Protein AF-A0A9D6I9U9-F1 (afdb_monomer)

Secondary structure (DSSP, 8-state):
--HHHHHHHHHHTT--HHHHHHHHHHHHH-SS--HHHHHHHHHHHHHHHHHHHHHHHHHHHHHHHHHHHHHHHHHHHHHHHHHHHHHHHHHHHHHHTT-

Solvent-accessible surface area (backbone atoms only — not comparable to full-atom values): 5579 Å² total; per-residue (Å²): 115,52,75,69,53,50,54,57,51,52,64,72,56,70,57,57,71,70,57,48,50,52,52,51,52,52,60,67,70,43,92,69,79,56,49,69,60,53,49,51,53,49,53,53,51,52,52,51,45,54,52,50,52,52,50,52,52,52,53,52,52,49,52,52,50,52,50,52,52,49,52,51,50,50,53,51,53,51,53,53,51,51,52,49,52,53,51,50,53,53,50,53,51,57,54,57,78,73,107

pLDDT: mean 77.09, std 5.08, range [58.97, 85.94]

Structure (mmCIF, N/CA/C/O backbone):
data_AF-A0A9D6I9U9-F1
#
_entry.id   AF-A0A9D6I9U9-F1
#
loop_
_atom_site.group_PDB
_atom_site.id
_atom_site.type_symbol
_atom_site.label_atom_id
_atom_site.label_alt_id
_atom_site.label_comp_id
_atom_site.label_asym_id
_atom_site.label_entity_id
_atom_site.label_seq_id
_atom_site.pdbx_PDB_ins_code
_atom_site.Cartn_x
_atom_site.Cartn_y
_atom_site.Cartn_z
_atom_site.occupancy
_atom_site.B_iso_or_equiv
_atom_site.auth_seq_id
_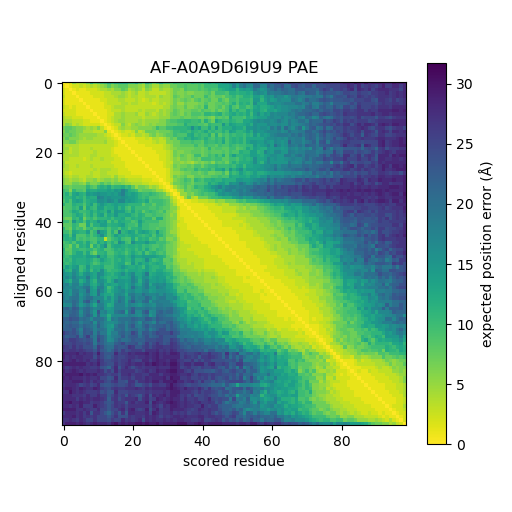atom_site.auth_comp_id
_atom_site.auth_asym_id
_atom_site.auth_atom_id
_atom_site.pdbx_PDB_model_num
ATOM 1 N N . MET A 1 1 ? -13.888 7.777 24.288 1.00 66.75 1 MET A N 1
ATOM 2 C CA . MET A 1 1 ? -14.388 7.194 23.040 1.00 66.75 1 MET A CA 1
ATOM 3 C C . MET A 1 1 ? -15.401 6.093 23.354 1.00 66.75 1 MET A C 1
ATOM 5 O O . MET A 1 1 ? -15.135 5.240 24.187 1.00 66.75 1 MET A O 1
ATOM 9 N N . THR A 1 2 ? -16.596 6.132 22.769 1.00 77.38 2 THR A N 1
ATOM 10 C CA . THR A 1 2 ? -17.621 5.080 22.914 1.00 77.38 2 THR A CA 1
ATOM 11 C C . THR A 1 2 ? -17.415 3.958 21.885 1.00 77.38 2 THR A C 1
ATOM 13 O O . THR A 1 2 ? -16.722 4.165 20.891 1.00 77.38 2 THR A O 1
ATOM 16 N N . LYS A 1 3 ? -18.040 2.781 22.077 1.00 77.12 3 LYS A N 1
ATOM 17 C CA . LYS A 1 3 ? -18.034 1.666 21.097 1.00 77.12 3 LYS A CA 1
ATOM 18 C C . LYS A 1 3 ? -18.279 2.138 19.648 1.00 77.12 3 LYS A C 1
ATOM 20 O O . LYS A 1 3 ? -17.459 1.831 18.787 1.00 77.12 3 LYS A O 1
ATOM 25 N N . PRO A 1 4 ? -19.340 2.925 19.366 1.00 82.06 4 PRO A N 1
ATOM 26 C CA . PRO A 1 4 ? -19.586 3.444 18.020 1.00 82.06 4 PRO A CA 1
ATOM 27 C C . PRO A 1 4 ? -18.489 4.382 17.504 1.00 82.06 4 PRO A C 1
ATOM 29 O O . PRO A 1 4 ? -18.144 4.323 16.329 1.00 82.06 4 PRO A O 1
ATOM 32 N N . GLN A 1 5 ? -17.926 5.234 18.370 1.00 77.75 5 GLN A N 1
ATOM 33 C CA . GLN A 1 5 ? 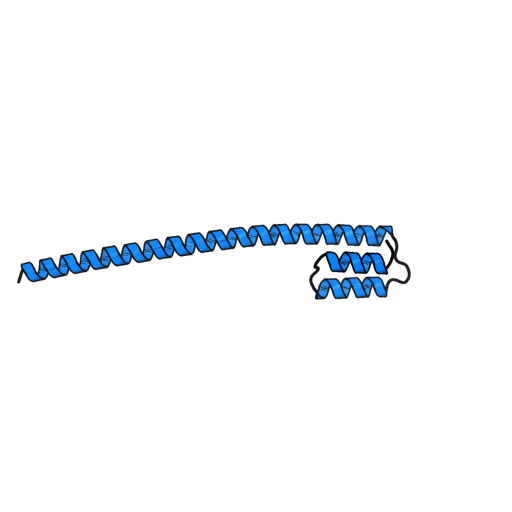-16.864 6.168 17.979 1.00 77.75 5 GLN A CA 1
ATOM 34 C C . GLN A 1 5 ? -15.572 5.435 17.605 1.00 77.75 5 GLN A C 1
ATOM 36 O O . GLN A 1 5 ? -14.944 5.795 16.618 1.00 77.75 5 GLN A O 1
ATOM 41 N N . LEU A 1 6 ? -15.214 4.379 18.342 1.00 75.44 6 LEU A N 1
ATOM 42 C CA . LEU A 1 6 ? -14.047 3.548 18.040 1.00 75.44 6 LEU A CA 1
ATOM 43 C C . LEU A 1 6 ? -14.205 2.828 16.697 1.00 75.44 6 LEU A C 1
ATOM 45 O O . LEU A 1 6 ? -13.292 2.857 15.883 1.00 75.44 6 LEU A O 1
ATOM 49 N N . LYS A 1 7 ? -15.379 2.242 16.428 1.00 82.19 7 LYS A N 1
ATOM 50 C CA . LYS A 1 7 ? -15.657 1.607 15.130 1.00 82.19 7 LYS A CA 1
ATOM 51 C C . LYS A 1 7 ? -15.564 2.592 13.967 1.00 82.19 7 LYS A C 1
ATOM 53 O O . LYS A 1 7 ? -14.962 2.280 12.948 1.00 82.19 7 LYS A O 1
ATOM 58 N N . SER A 1 8 ? -16.119 3.792 14.138 1.00 83.75 8 SER A N 1
ATOM 59 C CA . SER A 1 8 ? -16.024 4.843 13.123 1.00 83.75 8 SER A CA 1
ATOM 60 C C . SER A 1 8 ? -14.582 5.311 12.904 1.00 83.75 8 SER A C 1
ATOM 62 O O . SER A 1 8 ? -14.225 5.612 11.771 1.00 83.75 8 SER A O 1
ATOM 64 N N . HIS A 1 9 ? -13.758 5.367 13.955 1.00 79.38 9 HIS A N 1
ATOM 65 C CA . HIS A 1 9 ? -12.335 5.703 13.836 1.00 79.38 9 HIS A CA 1
ATOM 66 C C . HIS A 1 9 ? -11.557 4.618 13.083 1.00 79.38 9 HIS A C 1
ATOM 68 O O . HIS A 1 9 ? -10.817 4.927 12.157 1.00 79.38 9 HIS A O 1
ATOM 74 N N . LEU A 1 10 ? -11.802 3.343 13.397 1.00 76.31 10 LEU A N 1
ATOM 75 C CA . LEU A 1 10 ? -11.179 2.200 12.717 1.00 76.31 10 LEU A CA 1
ATOM 76 C C . LEU A 1 10 ? -11.505 2.132 11.222 1.00 76.31 10 LEU A C 1
ATOM 78 O O . LEU A 1 10 ? -10.631 1.809 10.424 1.00 76.31 10 LEU A O 1
ATOM 82 N N . GLN A 1 11 ? -12.727 2.494 10.828 1.00 77.31 11 GLN A N 1
ATOM 83 C CA . GLN A 1 11 ? -13.102 2.591 9.412 1.00 77.31 11 GLN A CA 1
ATOM 84 C C . GLN A 1 11 ? -12.283 3.644 8.654 1.00 77.31 11 GLN A C 1
ATOM 86 O O . GLN A 1 11 ? -12.000 3.475 7.469 1.00 77.31 11 GLN A O 1
ATOM 91 N N . ASN A 1 12 ? -11.875 4.717 9.334 1.00 77.88 12 ASN A N 1
ATOM 92 C CA . ASN A 1 12 ? -11.061 5.776 8.738 1.00 77.88 12 ASN A CA 1
ATOM 93 C C . ASN A 1 12 ? -9.574 5.406 8.649 1.00 77.88 12 ASN A C 1
ATOM 95 O O . ASN A 1 12 ? -8.833 6.065 7.925 1.00 77.88 12 ASN A O 1
ATOM 99 N N . LEU A 1 13 ? -9.137 4.356 9.351 1.00 71.38 13 LEU A N 1
ATOM 100 C CA . LEU A 1 13 ? -7.745 3.904 9.358 1.00 71.38 13 LEU A CA 1
ATOM 101 C C . LEU A 1 13 ? -7.357 3.053 8.148 1.00 71.38 13 LEU A C 1
ATOM 103 O O . LEU A 1 13 ? -6.196 2.675 8.025 1.00 71.38 13 LEU A O 1
ATOM 107 N N . HIS A 1 14 ? -8.309 2.756 7.256 1.00 69.94 14 HIS A N 1
ATOM 108 C CA . HIS A 1 14 ? -8.082 1.934 6.063 1.00 69.94 14 HIS A CA 1
ATOM 109 C C . HIS A 1 14 ? -7.343 0.621 6.379 1.00 69.94 14 HIS A C 1
ATOM 111 O 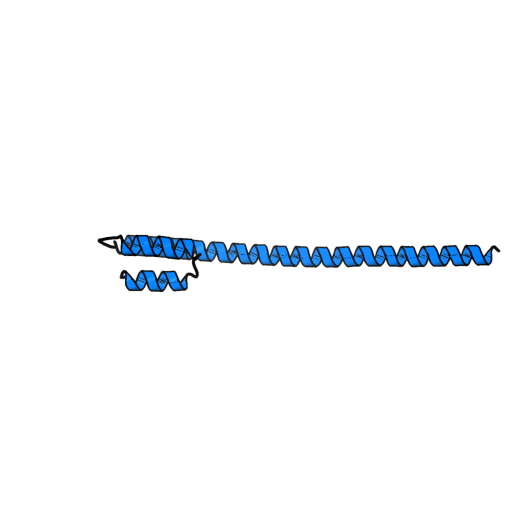O . HIS A 1 14 ? -6.465 0.190 5.631 1.00 69.94 14 HIS A O 1
ATOM 117 N N . LEU A 1 15 ? -7.697 0.004 7.512 1.00 71.62 15 LEU A N 1
ATOM 118 C CA . LEU A 1 15 ? -7.131 -1.267 7.948 1.00 71.62 15 LEU A CA 1
ATOM 119 C C . LEU A 1 15 ? -7.401 -2.361 6.909 1.00 71.62 15 LEU A C 1
ATOM 121 O O . LEU A 1 15 ? -8.373 -2.307 6.152 1.00 71.62 15 LEU A O 1
ATOM 125 N N . ASP A 1 16 ? -6.550 -3.385 6.903 1.00 74.81 16 ASP A N 1
ATOM 126 C CA . ASP A 1 16 ? -6.830 -4.593 6.134 1.00 74.81 16 ASP A CA 1
ATOM 127 C C . ASP A 1 16 ? -8.177 -5.198 6.572 1.00 74.81 16 ASP A C 1
ATOM 129 O O . ASP A 1 16 ? -8.504 -5.196 7.760 1.00 74.81 16 ASP A O 1
ATOM 133 N N . LYS A 1 17 ? -8.965 -5.720 5.625 1.00 74.88 17 LYS A N 1
ATOM 134 C CA . LYS A 1 17 ? -10.337 -6.192 5.879 1.00 74.88 17 LYS A CA 1
ATOM 135 C C . LYS A 1 17 ? -10.407 -7.292 6.934 1.00 74.88 17 LYS A C 1
ATOM 137 O O . LYS A 1 17 ? -11.376 -7.338 7.691 1.00 74.88 17 LYS A O 1
ATOM 142 N N . GLU A 1 18 ? -9.416 -8.179 6.979 1.00 73.81 18 GLU A N 1
ATOM 143 C CA . GLU A 1 18 ? -9.377 -9.251 7.980 1.00 73.81 18 GLU A CA 1
ATOM 144 C C . GLU A 1 18 ? -9.106 -8.686 9.378 1.00 73.81 18 GLU A C 1
ATOM 146 O O . GLU A 1 18 ? -9.751 -9.079 10.351 1.00 73.81 18 GLU A O 1
ATOM 151 N N . LEU A 1 19 ? -8.204 -7.706 9.469 1.00 72.00 19 LEU A N 1
ATOM 152 C CA . LEU A 1 19 ? -7.861 -7.034 10.718 1.00 72.00 19 LEU A CA 1
ATOM 153 C C . LEU A 1 19 ? -9.019 -6.162 11.216 1.00 72.00 19 LEU A C 1
ATOM 155 O O . LEU A 1 19 ? -9.366 -6.207 12.394 1.00 72.00 19 LEU A O 1
ATOM 159 N N . GLU A 1 20 ? -9.654 -5.411 10.317 1.00 78.12 20 GLU A N 1
ATOM 160 C CA . GLU A 1 20 ? -10.831 -4.598 10.614 1.00 78.12 20 GLU A CA 1
ATOM 161 C C . GLU A 1 20 ? -11.971 -5.464 11.171 1.00 78.12 20 GLU A C 1
ATOM 163 O O . GLU A 1 20 ? -12.591 -5.104 12.175 1.00 78.12 20 GLU A O 1
ATOM 168 N N . ALA A 1 21 ? -12.233 -6.625 10.562 1.00 77.56 21 ALA A N 1
ATOM 169 C CA . ALA A 1 21 ? -13.255 -7.559 11.027 1.00 77.56 21 ALA A CA 1
ATOM 170 C C . ALA A 1 21 ? -12.939 -8.101 12.429 1.00 77.56 21 ALA A C 1
ATOM 172 O O . ALA A 1 21 ? -13.797 -8.059 13.313 1.00 77.56 21 ALA A O 1
ATOM 173 N N . LEU A 1 22 ? -11.696 -8.533 12.654 1.00 78.00 22 LEU A N 1
ATOM 174 C CA . LEU A 1 22 ? -11.259 -9.112 13.923 1.00 78.00 22 LEU A CA 1
ATOM 175 C C . LEU A 1 22 ? -11.315 -8.095 15.072 1.00 78.00 22 LEU A C 1
ATOM 177 O O . LEU A 1 22 ? -11.786 -8.397 16.171 1.00 78.00 22 LEU A O 1
ATOM 181 N N . VAL A 1 23 ? -10.879 -6.860 14.813 1.00 80.06 23 VAL A N 1
ATOM 182 C CA . VAL A 1 23 ? -10.940 -5.767 15.791 1.00 80.06 23 VAL A CA 1
ATOM 183 C C . VAL A 1 23 ? -12.396 -5.397 16.089 1.00 80.06 23 VAL A C 1
ATOM 185 O O . VAL A 1 23 ? -12.751 -5.191 17.251 1.00 80.06 23 VAL A O 1
ATOM 188 N N . ASN A 1 24 ? -13.269 -5.371 15.080 1.00 80.88 24 ASN A N 1
ATOM 189 C CA . ASN A 1 24 ? -14.695 -5.116 15.282 1.00 80.88 24 ASN A CA 1
ATOM 190 C C . ASN A 1 24 ? -15.385 -6.209 16.115 1.00 80.88 24 ASN A C 1
ATOM 192 O O . ASN A 1 24 ? -16.166 -5.870 17.008 1.00 80.88 24 ASN A O 1
ATOM 196 N N . GLU A 1 25 ? -15.071 -7.488 15.889 1.00 81.62 25 GLU A N 1
ATOM 197 C CA . GLU A 1 25 ? -15.582 -8.599 16.706 1.00 81.62 25 GLU A CA 1
ATOM 198 C C . GLU A 1 25 ? -15.120 -8.506 18.167 1.00 81.62 25 GLU A C 1
ATOM 200 O O . GLU A 1 25 ? -15.914 -8.714 19.091 1.00 81.62 25 GLU A O 1
ATOM 205 N N . LEU A 1 26 ? -13.857 -8.137 18.400 1.00 77.06 26 LEU A N 1
ATOM 206 C CA . LEU A 1 26 ? -13.306 -7.903 19.741 1.00 77.06 26 LEU A CA 1
ATOM 207 C C . LEU A 1 26 ? -14.020 -6.753 20.469 1.00 77.06 26 LEU A C 1
ATOM 209 O O . LEU A 1 26 ? -14.356 -6.858 21.651 1.00 77.06 26 LEU A O 1
ATOM 213 N N . ILE A 1 27 ? -14.306 -5.660 19.762 1.00 78.12 27 ILE A N 1
ATOM 214 C CA . ILE A 1 27 ? -15.053 -4.512 20.297 1.00 78.12 27 ILE A CA 1
ATOM 215 C C . ILE A 1 27 ? -16.488 -4.906 20.658 1.00 78.12 27 ILE A C 1
ATOM 217 O O . ILE A 1 27 ? -17.018 -4.478 21.692 1.00 78.12 27 ILE A O 1
ATOM 221 N N . ASP A 1 28 ? -17.136 -5.719 19.826 1.00 80.38 28 ASP A N 1
ATOM 222 C CA . ASP A 1 28 ? -18.507 -6.167 20.067 1.00 80.38 28 ASP A CA 1
ATOM 223 C C . ASP A 1 28 ? -18.599 -7.113 21.264 1.00 80.38 28 ASP A C 1
ATOM 225 O O . ASP A 1 28 ? -19.468 -6.923 22.120 1.00 80.38 28 ASP A O 1
ATOM 229 N N . SER A 1 29 ? -17.652 -8.042 21.388 1.00 78.00 29 SER A N 1
ATOM 230 C CA . SER A 1 29 ? -17.583 -9.028 22.473 1.00 78.00 29 SER A CA 1
ATOM 231 C C . SER A 1 29 ? -17.151 -8.450 23.831 1.00 78.00 29 SER A C 1
ATOM 233 O O . SER A 1 29 ? -17.457 -9.030 24.876 1.00 78.00 29 SER A O 1
ATOM 235 N N . ALA A 1 30 ? -16.527 -7.269 23.865 1.00 70.19 30 ALA A N 1
ATOM 236 C CA . ALA A 1 30 ? -16.158 -6.602 25.113 1.00 70.19 30 ALA A CA 1
ATOM 237 C C . ALA A 1 30 ? -17.394 -6.112 25.904 1.00 70.19 30 ALA A C 1
ATOM 239 O O . ALA A 1 30 ? -18.055 -5.146 25.517 1.00 70.19 30 ALA A O 1
ATOM 240 N N . GLN A 1 31 ? -17.706 -6.733 27.050 1.00 66.56 31 GLN A N 1
ATOM 241 C CA . GLN A 1 31 ? -18.838 -6.335 27.915 1.00 66.56 31 GLN A CA 1
ATOM 242 C C . GLN A 1 31 ? -18.684 -4.929 28.515 1.00 66.56 31 GLN A C 1
ATOM 244 O O . GLN A 1 31 ? -19.666 -4.204 28.678 1.00 66.56 31 GLN A O 1
ATOM 249 N N . LYS A 1 32 ? -17.450 -4.530 28.830 1.00 65.50 32 LYS A N 1
ATOM 250 C CA . LYS A 1 32 ? -17.081 -3.164 29.200 1.00 65.50 32 LYS A CA 1
ATOM 251 C C . LYS A 1 32 ? -15.868 -2.781 28.379 1.00 65.50 32 LYS A C 1
ATOM 253 O O . LYS A 1 32 ? -14.854 -3.469 28.420 1.00 65.50 32 LYS A O 1
ATOM 258 N N . ILE A 1 33 ? -15.993 -1.691 27.637 1.00 63.62 33 ILE A N 1
ATOM 259 C CA . ILE A 1 33 ? -14.849 -1.079 26.983 1.00 63.62 33 ILE A CA 1
ATOM 260 C C . ILE A 1 33 ? -14.190 -0.144 27.983 1.00 63.62 33 ILE A C 1
ATOM 262 O O . ILE A 1 33 ? -14.792 0.850 28.391 1.00 63.62 33 ILE A O 1
ATOM 266 N N . ASP A 1 34 ? -12.973 -0.497 28.387 1.00 73.31 34 ASP A N 1
ATOM 267 C CA . ASP A 1 34 ? -12.122 0.409 29.138 1.00 73.31 34 ASP A CA 1
ATOM 268 C C . ASP A 1 34 ? -11.605 1.495 28.188 1.00 73.31 34 ASP A C 1
ATOM 270 O O . ASP A 1 34 ? -10.968 1.230 27.168 1.00 73.31 34 ASP A O 1
ATOM 274 N N . ASN A 1 35 ? -11.965 2.733 28.498 1.00 66.62 35 ASN A N 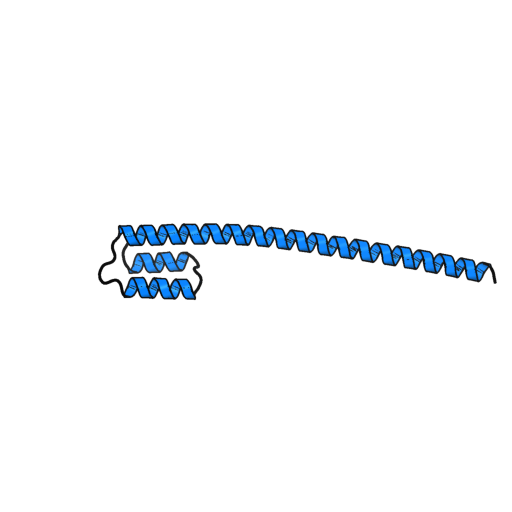1
ATOM 275 C CA . ASN A 1 35 ? -11.788 3.890 27.633 1.00 66.62 35 ASN A CA 1
ATOM 276 C C . ASN A 1 35 ? -10.293 4.159 27.330 1.00 66.62 35 ASN A C 1
ATOM 278 O O . ASN A 1 35 ? -9.954 4.322 26.157 1.00 66.62 35 ASN A O 1
ATOM 282 N N . PRO A 1 36 ? -9.385 4.128 28.331 1.00 72.12 36 PRO A N 1
ATOM 283 C CA . PRO A 1 36 ? -7.940 4.149 28.099 1.00 72.12 36 PRO A CA 1
ATOM 284 C C . PRO A 1 36 ? -7.408 2.995 27.241 1.00 72.12 36 PRO A C 1
ATOM 286 O O . PRO A 1 36 ? -6.557 3.233 26.390 1.00 72.12 36 PRO A O 1
ATOM 289 N N . LEU A 1 37 ? -7.912 1.767 27.405 1.00 68.88 37 LEU A N 1
ATOM 290 C CA . LEU A 1 37 ? -7.453 0.632 26.595 1.00 68.88 37 LEU A CA 1
ATOM 291 C C . LEU A 1 37 ? -7.829 0.810 25.117 1.00 68.88 37 LEU A C 1
ATOM 293 O O . LEU A 1 37 ? -7.024 0.531 24.235 1.00 68.88 37 LEU A O 1
ATOM 297 N N . CYS A 1 38 ? -9.027 1.322 24.834 1.00 69.50 38 CYS A N 1
ATOM 298 C CA . CYS A 1 38 ? -9.441 1.601 23.461 1.00 69.50 38 CYS A CA 1
ATOM 299 C C . CYS A 1 38 ? -8.701 2.772 22.819 1.00 69.50 38 CYS A C 1
ATOM 301 O O . CYS A 1 38 ? -8.459 2.724 21.617 1.00 69.50 38 CYS A O 1
ATOM 303 N N . LEU A 1 39 ? -8.324 3.790 23.595 1.00 74.62 39 LEU A N 1
ATOM 304 C CA . LEU A 1 39 ? -7.435 4.846 23.109 1.00 74.62 39 LEU A CA 1
ATOM 305 C C . LEU A 1 39 ? -6.056 4.276 22.761 1.00 74.62 39 LEU A C 1
ATOM 307 O O . LEU A 1 39 ? -5.578 4.510 21.661 1.00 74.62 39 LEU A O 1
ATOM 311 N N . ALA A 1 40 ? -5.482 3.438 23.628 1.00 73.88 40 ALA A N 1
ATOM 312 C CA . ALA A 1 40 ? -4.191 2.804 23.365 1.00 73.88 40 ALA A CA 1
ATOM 313 C C . ALA A 1 40 ? -4.221 1.881 22.131 1.00 73.88 40 ALA A C 1
ATOM 315 O O . ALA A 1 40 ? -3.305 1.915 21.316 1.00 73.88 40 ALA A O 1
ATOM 316 N N . ILE A 1 41 ? -5.280 1.077 21.956 1.00 75.75 41 ILE A N 1
ATOM 317 C CA . ILE A 1 41 ? -5.453 0.238 20.755 1.00 75.75 41 ILE A CA 1
ATOM 318 C C . ILE A 1 41 ? -5.556 1.111 19.501 1.00 75.75 41 ILE A C 1
ATOM 320 O O . ILE A 1 41 ? -4.932 0.799 18.492 1.00 75.75 41 ILE A O 1
ATOM 324 N N . SER A 1 42 ? -6.315 2.206 19.570 1.00 75.12 42 SER A N 1
ATOM 325 C CA . SER A 1 42 ? -6.446 3.155 18.466 1.00 75.12 42 SER A CA 1
ATOM 326 C C . SER A 1 42 ? -5.100 3.770 18.084 1.00 75.12 42 SER A C 1
ATOM 328 O O . SER A 1 42 ? -4.729 3.718 16.921 1.00 75.12 42 SER A O 1
ATOM 330 N N . GLU A 1 43 ? -4.340 4.274 19.058 1.00 79.44 43 GLU A N 1
ATOM 331 C CA . GLU A 1 43 ? -3.021 4.878 18.828 1.00 79.44 43 GLU A CA 1
ATOM 332 C C . GLU A 1 43 ? -2.021 3.876 18.234 1.00 79.44 43 GLU A C 1
ATOM 334 O O . GLU A 1 43 ? -1.240 4.221 17.351 1.00 79.44 43 GLU A O 1
ATOM 339 N N . ILE A 1 44 ? -2.050 2.614 18.678 1.00 78.69 44 ILE A N 1
ATOM 340 C CA . ILE A 1 44 ? -1.204 1.556 18.107 1.00 78.69 44 ILE A CA 1
ATOM 341 C C . ILE A 1 44 ? -1.575 1.291 16.644 1.00 78.69 44 ILE A C 1
ATOM 343 O O . ILE A 1 44 ? -0.682 1.110 15.815 1.00 78.69 44 ILE A O 1
ATOM 347 N N . LEU A 1 45 ? -2.869 1.267 16.319 1.00 79.94 45 LEU A N 1
ATOM 348 C CA . LEU A 1 45 ? -3.336 1.054 14.950 1.00 79.94 45 LEU A CA 1
ATOM 349 C C . LEU A 1 45 ? -3.014 2.252 14.046 1.00 79.94 45 LEU A C 1
ATOM 351 O O . LEU A 1 45 ? -2.577 2.036 12.917 1.00 79.94 45 LEU A O 1
ATOM 355 N N . ASP A 1 46 ? -3.130 3.483 14.554 1.00 80.25 46 ASP A N 1
ATOM 356 C CA . ASP A 1 46 ? -2.681 4.703 13.869 1.00 80.25 46 ASP A CA 1
ATOM 357 C C . ASP A 1 46 ? -1.177 4.611 13.534 1.00 80.25 46 ASP A C 1
ATOM 359 O O . ASP A 1 46 ? -0.774 4.775 12.382 1.00 80.25 46 ASP A O 1
ATOM 363 N N . LEU A 1 47 ? -0.340 4.234 14.510 1.00 82.25 47 LEU A N 1
ATOM 364 C CA . LEU A 1 47 ? 1.105 4.061 14.311 1.00 82.25 47 LEU A CA 1
ATOM 365 C C . LEU A 1 47 ? 1.443 2.959 13.297 1.00 82.25 47 LEU A C 1
ATOM 367 O O . LEU A 1 47 ? 2.388 3.099 12.516 1.00 82.25 47 LEU A O 1
ATOM 371 N N . GLN A 1 48 ? 0.696 1.852 13.301 1.00 76.00 48 GLN A N 1
ATOM 372 C CA . GLN A 1 48 ? 0.880 0.781 12.321 1.00 76.00 48 GLN A CA 1
ATOM 373 C C . GLN A 1 48 ? 0.495 1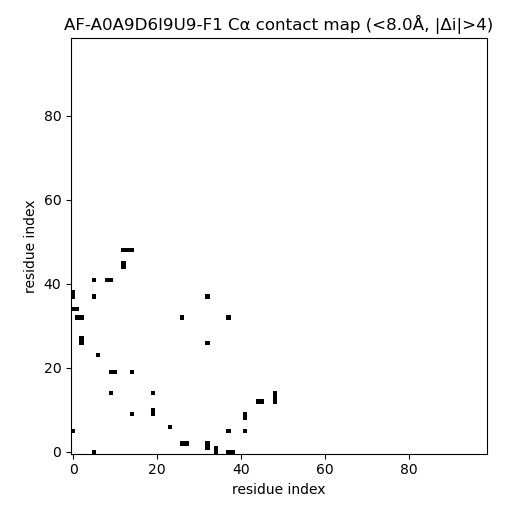.228 10.909 1.00 76.00 48 GLN A C 1
ATOM 375 O O . GLN A 1 48 ? 1.217 0.908 9.963 1.00 76.00 48 GLN A O 1
ATOM 380 N N . ALA A 1 49 ? -0.594 1.986 10.760 1.00 77.25 49 ALA A N 1
ATOM 381 C CA . ALA A 1 49 ? -1.017 2.535 9.476 1.00 77.25 49 ALA A CA 1
ATOM 382 C C . ALA A 1 49 ? 0.033 3.506 8.908 1.00 77.25 49 ALA A C 1
ATOM 384 O O . ALA A 1 49 ? 0.434 3.372 7.749 1.00 77.25 49 ALA A O 1
ATOM 385 N N . ASP A 1 50 ? 0.555 4.412 9.737 1.00 79.19 50 ASP A N 1
ATOM 386 C CA . ASP A 1 50 ? 1.618 5.343 9.348 1.00 79.19 50 ASP A CA 1
ATOM 387 C C . ASP A 1 50 ? 2.893 4.612 8.914 1.00 79.19 50 ASP A C 1
ATOM 389 O O . ASP A 1 50 ? 3.492 4.936 7.882 1.00 79.19 50 ASP A O 1
ATOM 393 N N . TRP A 1 51 ? 3.298 3.587 9.667 1.00 79.69 51 TRP A N 1
ATOM 394 C CA . TRP A 1 51 ? 4.458 2.773 9.317 1.00 79.69 51 TRP A CA 1
ATOM 395 C C . TRP A 1 51 ? 4.261 2.045 7.981 1.00 79.69 51 TRP A C 1
ATOM 397 O O . TRP A 1 51 ? 5.152 2.071 7.131 1.00 79.69 51 TRP A O 1
ATOM 407 N N . LEU A 1 52 ? 3.087 1.448 7.749 1.00 78.31 52 LEU A N 1
ATOM 408 C CA . LEU A 1 52 ? 2.767 0.786 6.482 1.00 78.31 52 LEU A CA 1
ATOM 409 C C . LEU A 1 52 ? 2.782 1.770 5.307 1.00 78.31 52 LEU A C 1
ATOM 411 O O . LEU A 1 52 ? 3.355 1.455 4.263 1.00 78.31 52 LEU A O 1
ATOM 415 N N . MET A 1 53 ? 2.233 2.977 5.469 1.00 78.94 53 MET A N 1
ATOM 416 C CA . MET A 1 53 ? 2.286 4.014 4.431 1.00 78.94 53 MET A CA 1
ATOM 417 C C . MET A 1 53 ? 3.725 4.401 4.072 1.00 78.94 53 MET A C 1
ATOM 419 O O . MET A 1 53 ? 4.049 4.556 2.890 1.00 78.94 53 MET A O 1
ATOM 423 N N . GLN A 1 54 ? 4.613 4.510 5.063 1.00 79.81 54 GLN A N 1
ATOM 424 C CA . GLN A 1 54 ? 6.034 4.762 4.813 1.00 79.81 54 GLN A CA 1
ATOM 425 C C . GLN A 1 54 ? 6.688 3.617 4.029 1.00 79.81 54 GLN A C 1
ATOM 427 O O . GLN A 1 54 ? 7.415 3.879 3.070 1.00 79.81 54 GLN A O 1
ATOM 432 N N . GLN A 1 55 ? 6.394 2.359 4.373 1.00 74.44 55 GLN A N 1
ATOM 433 C CA . GLN A 1 55 ? 6.915 1.198 3.641 1.00 74.44 55 GLN A CA 1
ATOM 434 C C . GLN A 1 55 ? 6.425 1.160 2.189 1.00 74.44 55 GLN A C 1
ATOM 436 O O . GLN A 1 55 ? 7.217 0.934 1.275 1.00 74.44 55 GLN A O 1
ATOM 441 N N . VAL A 1 56 ? 5.142 1.441 1.946 1.00 78.62 56 VAL A N 1
ATOM 442 C CA . VAL A 1 56 ? 4.584 1.508 0.585 1.00 78.62 56 VAL A CA 1
ATOM 443 C C . VAL A 1 56 ? 5.258 2.609 -0.234 1.00 78.62 56 VAL A C 1
ATOM 445 O O . VAL A 1 56 ? 5.591 2.390 -1.401 1.00 78.62 56 VAL A O 1
ATOM 448 N N . SER A 1 57 ? 5.507 3.775 0.366 1.00 80.31 57 SER A N 1
ATOM 449 C CA . SER A 1 57 ? 6.229 4.872 -0.289 1.00 80.31 57 SER A CA 1
ATOM 450 C C . SER A 1 57 ? 7.645 4.455 -0.703 1.00 80.31 57 SER A C 1
ATOM 452 O O . SER A 1 57 ? 8.039 4.665 -1.852 1.00 80.31 57 SER A O 1
ATOM 454 N N . LEU A 1 58 ? 8.380 3.781 0.190 1.00 79.69 58 LEU A N 1
ATOM 455 C CA . LEU A 1 58 ? 9.719 3.259 -0.097 1.00 79.69 58 LEU A CA 1
ATOM 456 C C . LEU A 1 58 ? 9.703 2.226 -1.229 1.00 79.69 58 LEU A C 1
ATOM 458 O O . LEU A 1 58 ? 10.462 2.364 -2.185 1.00 79.69 58 LEU A O 1
ATOM 462 N N . LEU A 1 59 ? 8.798 1.245 -1.175 1.00 80.31 59 LEU A N 1
ATOM 463 C CA . LEU A 1 59 ? 8.661 0.224 -2.221 1.00 80.31 59 LEU A CA 1
ATOM 464 C C . LEU A 1 59 ? 8.281 0.829 -3.577 1.00 80.31 59 LEU A C 1
ATOM 466 O O . LEU A 1 59 ? 8.757 0.376 -4.617 1.00 80.31 59 LEU A O 1
ATOM 470 N N . THR 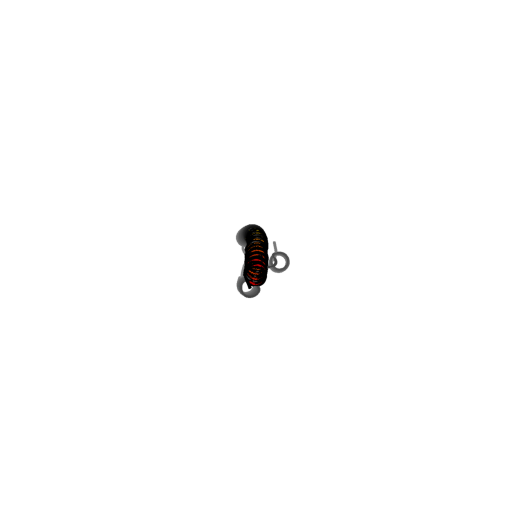A 1 60 ? 7.456 1.878 -3.580 1.00 82.06 60 THR A N 1
ATOM 471 C CA . THR A 1 60 ? 7.086 2.601 -4.805 1.00 82.06 60 THR A CA 1
ATOM 472 C C . THR A 1 60 ? 8.297 3.310 -5.410 1.00 82.06 60 THR A C 1
ATOM 474 O O . THR A 1 60 ? 8.513 3.234 -6.620 1.00 82.06 60 THR A O 1
ATOM 477 N N . GLN A 1 61 ? 9.124 3.955 -4.582 1.00 82.62 61 GLN A N 1
ATOM 478 C CA . GLN A 1 61 ? 10.378 4.560 -5.037 1.00 82.62 61 GLN A CA 1
ATOM 479 C C . GLN A 1 61 ? 11.351 3.509 -5.577 1.00 82.62 61 GLN A C 1
ATOM 481 O O . GLN A 1 61 ? 11.946 3.712 -6.634 1.00 82.62 61 GLN A O 1
ATOM 4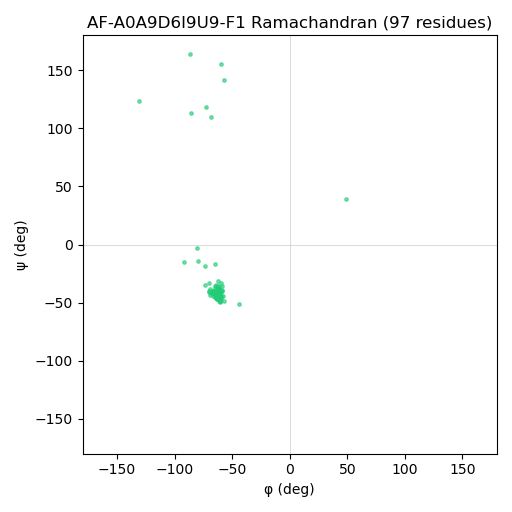86 N N . GLU A 1 62 ? 11.482 2.368 -4.901 1.00 77.94 62 GLU A N 1
ATOM 487 C CA . GLU A 1 62 ? 12.317 1.261 -5.365 1.00 77.94 62 GLU A CA 1
ATOM 488 C C . GLU A 1 62 ? 11.840 0.729 -6.722 1.00 77.94 62 GLU A C 1
ATOM 490 O O . GLU A 1 62 ? 12.642 0.575 -7.644 1.00 77.94 62 GLU A O 1
ATOM 495 N N . ALA A 1 63 ? 10.532 0.517 -6.891 1.00 80.50 63 ALA A N 1
ATOM 496 C CA . ALA A 1 63 ? 9.945 0.071 -8.151 1.00 80.50 63 ALA A CA 1
ATOM 497 C C . ALA A 1 63 ? 10.201 1.065 -9.298 1.00 80.50 63 ALA A C 1
ATOM 499 O O . ALA A 1 63 ? 10.534 0.651 -10.413 1.00 80.50 63 ALA A O 1
ATOM 500 N N . GLU A 1 64 ? 10.103 2.370 -9.031 1.00 85.19 64 GLU A N 1
ATOM 501 C CA . GLU A 1 64 ? 10.420 3.424 -10.000 1.00 85.19 64 GLU A CA 1
ATOM 502 C C . GLU A 1 64 ? 11.902 3.373 -10.407 1.00 85.19 64 GLU A C 1
ATOM 504 O O . GLU A 1 64 ? 12.226 3.396 -11.598 1.00 85.19 64 GLU A O 1
ATOM 509 N N . ILE A 1 65 ? 12.807 3.209 -9.437 1.00 82.12 65 ILE A N 1
ATOM 510 C CA . ILE A 1 65 ? 14.248 3.051 -9.674 1.00 82.12 65 ILE A CA 1
ATOM 511 C C . ILE A 1 65 ? 14.520 1.810 -10.536 1.00 82.12 65 ILE A C 1
ATOM 513 O O . ILE A 1 65 ? 15.214 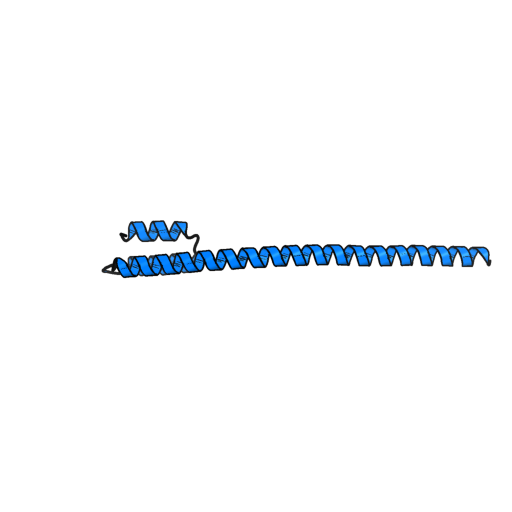1.904 -11.553 1.00 82.12 65 ILE A O 1
ATOM 517 N N . TYR A 1 66 ? 13.935 0.657 -10.202 1.00 80.44 66 TYR A N 1
ATOM 518 C CA . TYR A 1 66 ? 14.062 -0.565 -11.003 1.00 80.44 66 TYR A CA 1
ATOM 519 C C . TYR A 1 66 ? 13.545 -0.376 -12.433 1.00 80.44 66 TYR A C 1
ATOM 521 O O . TYR A 1 66 ? 14.176 -0.837 -13.388 1.00 80.44 66 TYR A O 1
ATOM 529 N N . ASN A 1 67 ? 12.430 0.334 -12.612 1.00 80.88 67 ASN A N 1
ATOM 530 C CA . ASN A 1 67 ? 11.882 0.636 -13.931 1.00 80.88 67 ASN A CA 1
ATOM 531 C C . ASN A 1 67 ? 12.840 1.521 -14.750 1.00 80.88 67 ASN A C 1
ATOM 533 O O . ASN A 1 67 ? 13.094 1.250 -15.928 1.00 80.88 67 ASN A O 1
ATOM 537 N N . GLN A 1 68 ? 13.443 2.536 -14.127 1.00 85.31 68 GLN A N 1
ATOM 538 C CA . GLN A 1 68 ? 14.457 3.380 -14.763 1.00 85.31 68 GLN A CA 1
ATOM 539 C C . GLN A 1 68 ? 15.706 2.580 -15.156 1.00 85.31 68 GLN A C 1
ATOM 541 O O . GLN A 1 68 ? 16.165 2.691 -16.297 1.00 85.31 68 GLN A O 1
ATOM 546 N N . PHE A 1 69 ? 16.213 1.712 -14.274 1.00 81.75 69 PHE A N 1
ATOM 547 C CA . PHE A 1 69 ? 17.328 0.811 -14.587 1.00 81.75 69 PHE A CA 1
ATOM 548 C C . PHE A 1 69 ? 16.996 -0.156 -15.727 1.00 81.75 69 PHE A C 1
ATOM 550 O O . PHE A 1 69 ? 17.819 -0.361 -16.624 1.00 81.75 69 PHE A O 1
ATOM 557 N N . SER A 1 70 ? 15.787 -0.719 -15.745 1.00 80.75 70 SER A N 1
ATOM 558 C CA . SER A 1 70 ? 15.325 -1.611 -16.813 1.00 80.75 70 SER A CA 1
ATOM 559 C C . SER A 1 70 ? 15.310 -0.896 -18.169 1.00 80.75 70 SER A C 1
ATOM 561 O O . SER A 1 70 ? 15.915 -1.378 -19.132 1.00 80.75 70 SER A O 1
ATOM 563 N N . LYS A 1 71 ? 14.732 0.313 -18.234 1.00 83.81 71 LYS A N 1
ATOM 564 C CA . LYS A 1 71 ? 14.728 1.160 -19.440 1.00 83.81 71 LYS A CA 1
ATOM 565 C C . LYS A 1 71 ? 16.141 1.523 -19.897 1.00 83.81 71 LYS A C 1
ATOM 567 O O . LYS A 1 71 ? 16.446 1.429 -21.088 1.00 83.81 71 LYS A O 1
ATOM 572 N N . ALA A 1 72 ? 17.023 1.900 -18.971 1.00 77.25 72 ALA A N 1
ATOM 573 C CA . ALA A 1 72 ? 18.419 2.200 -19.282 1.00 77.25 72 ALA A CA 1
ATOM 574 C C . ALA A 1 72 ? 19.139 0.975 -19.869 1.00 77.25 72 ALA A C 1
ATOM 576 O O . ALA A 1 72 ? 19.807 1.077 -20.898 1.00 77.25 72 ALA A O 1
ATOM 577 N N . THR A 1 73 ? 18.936 -0.202 -19.276 1.00 75.06 73 THR A N 1
ATOM 578 C CA . THR A 1 73 ? 19.533 -1.459 -19.746 1.00 75.06 73 THR A CA 1
ATOM 579 C C . THR A 1 73 ? 19.017 -1.852 -21.132 1.00 75.06 73 THR A C 1
ATOM 581 O O . THR A 1 73 ? 19.799 -2.271 -21.986 1.00 75.06 73 THR A O 1
ATOM 584 N N . GLN A 1 74 ? 17.719 -1.681 -21.397 1.00 74.50 74 GLN A N 1
ATOM 585 C CA . GLN A 1 74 ? 17.143 -1.892 -22.729 1.00 74.50 74 GLN A CA 1
ATOM 586 C C . GLN A 1 74 ? 17.751 -0.942 -23.767 1.00 74.50 74 GLN A C 1
ATOM 588 O O . GLN A 1 74 ? 18.116 -1.386 -24.854 1.00 74.50 74 GLN A O 1
ATOM 593 N N . LYS A 1 75 ? 17.943 0.337 -23.419 1.00 74.38 75 LYS A N 1
ATOM 594 C CA . LYS A 1 75 ? 18.584 1.329 -24.294 1.00 74.38 75 LYS A CA 1
ATOM 595 C C . LYS A 1 75 ? 20.037 0.966 -24.618 1.00 74.38 75 LYS A C 1
ATOM 597 O O . LYS A 1 75 ? 20.455 1.092 -25.765 1.00 74.38 75 LYS A O 1
ATOM 602 N N . VAL A 1 76 ? 20.796 0.472 -23.638 1.00 74.06 76 VAL A N 1
ATOM 603 C CA . VAL A 1 76 ? 22.175 -0.001 -23.855 1.00 74.06 76 VAL A CA 1
ATOM 604 C C . VAL A 1 76 ? 22.202 -1.2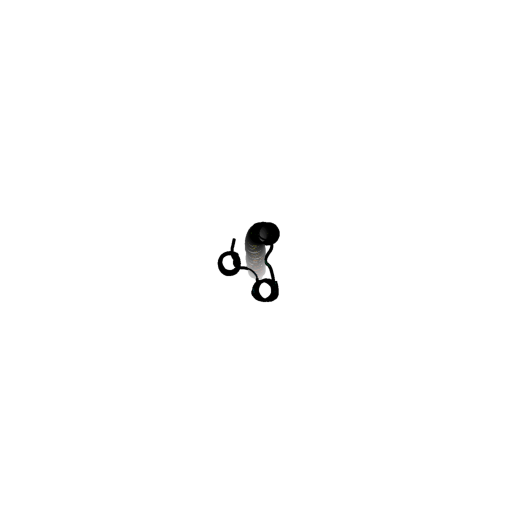24 -24.778 1.00 74.06 76 VAL A C 1
ATOM 606 O O . VAL A 1 76 ? 22.989 -1.248 -25.721 1.00 74.06 76 VAL A O 1
ATOM 609 N N . LYS A 1 77 ? 21.315 -2.207 -24.570 1.00 72.50 77 LYS A N 1
ATOM 610 C CA . LYS A 1 77 ? 21.215 -3.393 -25.441 1.00 72.50 77 LYS A CA 1
ATOM 611 C C . LYS A 1 77 ? 20.827 -3.040 -26.880 1.00 72.50 77 LYS A C 1
ATOM 613 O O . LYS A 1 77 ? 21.379 -3.622 -27.810 1.00 72.50 77 LYS A O 1
ATOM 618 N N . ALA A 1 78 ? 19.904 -2.095 -27.063 1.00 69.94 78 ALA A N 1
ATOM 619 C CA . ALA A 1 78 ? 19.513 -1.613 -28.386 1.00 69.94 78 ALA A CA 1
ATOM 620 C C . ALA A 1 78 ? 20.691 -0.936 -29.108 1.00 69.94 78 ALA A C 1
ATOM 622 O O . ALA A 1 78 ? 21.002 -1.292 -30.242 1.00 69.94 78 ALA A O 1
ATOM 623 N N . ASN A 1 79 ? 21.419 -0.054 -28.415 1.00 74.12 79 ASN A N 1
ATOM 624 C CA . ASN A 1 79 ? 22.594 0.617 -28.975 1.00 74.12 79 ASN A CA 1
ATOM 625 C C . ASN A 1 79 ? 23.718 -0.362 -29.374 1.00 74.12 79 ASN A C 1
ATOM 627 O O . ASN A 1 79 ? 24.367 -0.151 -30.398 1.00 74.12 79 ASN A O 1
ATOM 631 N N . ASP A 1 80 ? 23.956 -1.429 -28.601 1.00 75.75 80 ASP A N 1
ATOM 632 C CA . ASP A 1 80 ? 24.966 -2.449 -28.937 1.00 75.75 80 ASP A CA 1
ATOM 633 C C . ASP A 1 80 ? 24.581 -3.256 -30.192 1.00 75.75 80 ASP A C 1
ATOM 635 O O . ASP A 1 80 ? 25.418 -3.519 -31.062 1.00 75.75 80 ASP A O 1
ATOM 639 N N . LEU A 1 81 ? 23.295 -3.595 -30.343 1.00 68.69 81 LEU A N 1
ATOM 640 C CA . LEU A 1 81 ? 22.779 -4.255 -31.545 1.00 68.69 81 LEU A CA 1
ATOM 641 C C . LEU A 1 81 ? 22.905 -3.367 -32.786 1.00 68.69 81 LEU A C 1
ATOM 643 O O . LEU A 1 81 ? 23.368 -3.846 -33.822 1.00 68.69 81 LEU A O 1
ATOM 647 N N . ASP A 1 82 ? 22.578 -2.081 -32.678 1.00 76.56 82 ASP A N 1
ATOM 648 C CA . ASP A 1 82 ? 22.708 -1.138 -33.791 1.00 76.56 82 ASP A CA 1
ATOM 649 C C . ASP A 1 82 ? 24.171 -0.974 -34.224 1.00 76.56 82 ASP A C 1
ATOM 651 O O . ASP A 1 82 ? 24.482 -1.039 -35.417 1.00 76.56 82 ASP A O 1
ATOM 655 N N . GLN A 1 83 ? 25.104 -0.866 -33.272 1.00 72.94 83 GLN A N 1
ATOM 656 C CA . GLN A 1 83 ? 26.538 -0.825 -33.577 1.00 72.94 83 GLN A CA 1
ATOM 657 C C . GLN A 1 83 ? 27.024 -2.113 -34.252 1.00 72.94 83 GLN A C 1
ATOM 659 O O . GLN A 1 83 ? 27.802 -2.062 -35.212 1.00 72.94 83 GLN A O 1
ATOM 664 N N . ARG A 1 84 ? 26.541 -3.278 -33.803 1.00 72.38 84 ARG A N 1
ATOM 665 C CA . ARG A 1 84 ? 26.842 -4.573 -34.429 1.00 72.38 84 ARG A CA 1
ATOM 666 C C . ARG A 1 84 ? 26.290 -4.666 -35.851 1.00 72.38 84 ARG A C 1
ATOM 668 O O . ARG A 1 84 ? 27.023 -5.100 -36.738 1.00 72.38 84 ARG A O 1
ATOM 675 N N . ILE A 1 85 ? 25.062 -4.212 -36.099 1.00 77.00 85 ILE A N 1
ATOM 676 C CA . ILE A 1 85 ? 24.451 -4.181 -37.438 1.00 77.00 85 ILE A CA 1
ATOM 677 C C . ILE A 1 85 ? 25.248 -3.270 -38.376 1.00 77.00 85 ILE A C 1
ATOM 679 O O . ILE A 1 85 ? 25.558 -3.669 -39.500 1.00 77.00 85 ILE A O 1
ATOM 683 N N . VAL A 1 86 ? 25.629 -2.073 -37.919 1.00 82.38 86 VAL A N 1
ATOM 684 C CA . VAL A 1 86 ? 26.463 -1.142 -38.697 1.00 82.38 86 VAL A CA 1
ATOM 685 C C . VAL A 1 86 ? 27.809 -1.782 -39.041 1.00 82.38 86 VAL A C 1
ATOM 687 O O . VAL A 1 86 ? 28.244 -1.725 -40.192 1.00 82.38 86 VAL A O 1
ATOM 690 N N . ARG A 1 87 ? 28.446 -2.459 -38.078 1.00 81.06 87 ARG A N 1
ATOM 691 C CA . ARG A 1 87 ? 29.723 -3.150 -38.296 1.00 81.06 87 ARG A CA 1
ATOM 692 C C . ARG A 1 87 ? 29.598 -4.307 -39.290 1.00 81.06 87 ARG A C 1
ATOM 694 O O . ARG A 1 87 ? 30.463 -4.443 -40.150 1.00 81.06 87 ARG A O 1
ATOM 701 N N . ILE A 1 88 ? 28.531 -5.104 -39.216 1.00 80.50 88 ILE A N 1
ATOM 702 C CA . ILE A 1 88 ? 28.267 -6.203 -40.161 1.00 80.50 88 ILE A CA 1
ATOM 703 C C . ILE A 1 88 ? 28.037 -5.657 -41.575 1.00 80.50 88 ILE A C 1
ATOM 705 O O . ILE A 1 88 ? 28.665 -6.145 -42.511 1.00 80.50 88 ILE A O 1
ATOM 709 N N . LYS A 1 89 ? 27.226 -4.603 -41.735 1.00 83.69 89 LYS A N 1
ATOM 710 C CA . LYS A 1 89 ? 27.003 -3.957 -43.041 1.00 83.69 89 LYS A CA 1
ATOM 711 C C . LYS A 1 89 ? 28.294 -3.386 -43.632 1.00 83.69 89 LYS A C 1
ATOM 713 O O . LYS A 1 89 ? 28.543 -3.538 -44.824 1.00 83.69 89 LYS A O 1
ATOM 718 N N . ALA A 1 90 ? 29.143 -2.771 -42.806 1.00 83.12 90 ALA A N 1
ATOM 719 C CA . ALA A 1 90 ? 30.435 -2.252 -43.254 1.00 83.12 90 ALA A CA 1
ATOM 720 C C . ALA A 1 90 ? 31.388 -3.372 -43.709 1.00 83.12 90 ALA A C 1
ATOM 722 O O . ALA A 1 90 ? 32.120 -3.200 -44.681 1.00 83.12 90 ALA A O 1
ATOM 723 N N . LEU A 1 91 ? 31.372 -4.521 -43.026 1.00 82.00 91 LEU A N 1
ATOM 724 C CA . LEU A 1 91 ? 32.152 -5.699 -43.414 1.00 82.00 91 LEU A CA 1
ATOM 725 C C . LEU A 1 91 ? 31.614 -6.355 -44.692 1.00 82.00 91 LEU A C 1
ATOM 727 O O . LEU A 1 91 ? 32.417 -6.733 -45.537 1.00 82.00 91 LEU A O 1
ATOM 731 N N . GLN A 1 92 ? 30.291 -6.445 -44.863 1.00 79.38 92 GLN A N 1
ATOM 732 C CA . GLN A 1 92 ? 29.668 -6.947 -46.095 1.00 79.38 92 GLN A CA 1
ATOM 733 C C . GLN A 1 92 ? 30.054 -6.096 -47.305 1.00 79.38 92 GLN A C 1
ATOM 735 O O . GLN A 1 92 ? 30.510 -6.646 -48.301 1.00 79.38 92 GLN A O 1
ATOM 740 N N . LYS A 1 93 ? 29.977 -4.765 -47.184 1.00 85.94 93 LYS A N 1
ATOM 741 C CA . LYS A 1 93 ? 30.385 -3.848 -48.255 1.00 85.94 93 LYS A CA 1
ATOM 742 C C . LYS A 1 93 ? 31.863 -4.009 -48.624 1.00 85.94 93 LYS A C 1
ATOM 744 O O . LYS A 1 93 ? 32.192 -4.137 -49.792 1.00 85.94 93 LYS A O 1
ATOM 749 N N . LYS A 1 94 ? 32.753 -4.089 -47.627 1.00 84.69 94 LYS A N 1
ATOM 750 C CA . LYS A 1 94 ? 34.180 -4.360 -47.875 1.00 84.69 94 LYS A CA 1
ATOM 751 C C . LYS A 1 94 ? 34.417 -5.700 -48.572 1.00 84.69 94 LYS A C 1
ATOM 753 O O . LYS A 1 94 ? 35.382 -5.822 -49.309 1.00 84.69 94 LYS A O 1
ATOM 758 N N . LEU A 1 95 ? 33.588 -6.706 -48.303 1.00 77.88 95 LEU A N 1
ATOM 759 C CA . LEU A 1 95 ? 33.691 -8.016 -48.941 1.00 77.88 95 LEU A CA 1
ATOM 760 C C . LEU A 1 95 ? 33.209 -7.984 -50.400 1.00 77.88 95 LEU A C 1
ATOM 762 O O . LEU A 1 95 ? 33.762 -8.700 -51.229 1.00 77.88 95 LEU A O 1
ATOM 766 N N . GLU A 1 96 ? 32.197 -7.170 -50.707 1.00 78.81 96 GLU A N 1
ATOM 767 C CA . GLU A 1 96 ? 31.748 -6.902 -52.079 1.00 78.81 96 GLU A CA 1
ATOM 768 C C . GLU A 1 96 ? 32.795 -6.120 -52.872 1.00 78.81 96 GLU A C 1
ATOM 770 O O . GLU A 1 96 ? 33.084 -6.502 -53.994 1.00 78.81 96 GLU A O 1
ATOM 775 N N . ASP A 1 97 ? 33.433 -5.112 -52.270 1.00 83.06 97 ASP A N 1
ATOM 776 C CA . ASP A 1 97 ? 34.490 -4.314 -52.915 1.00 83.06 97 ASP A CA 1
ATOM 777 C C . ASP A 1 97 ? 35.766 -5.132 -53.240 1.00 83.06 97 ASP A C 1
ATOM 779 O O . ASP A 1 97 ? 36.617 -4.679 -54.003 1.00 83.06 97 ASP A O 1
ATOM 783 N N . ILE A 1 98 ? 35.935 -6.316 -52.632 1.00 81.75 98 ILE A N 1
ATOM 784 C CA . ILE A 1 98 ? 37.066 -7.235 -52.867 1.00 81.75 98 ILE A CA 1
ATOM 785 C C . ILE A 1 98 ? 36.754 -8.269 -53.972 1.00 81.75 98 ILE A C 1
ATOM 787 O O . ILE A 1 98 ? 37.677 -8.919 -54.466 1.00 81.75 98 ILE A O 1
ATOM 791 N N . LYS A 1 99 ? 35.482 -8.444 -54.354 1.00 58.97 99 LYS A N 1
ATOM 792 C CA . LYS A 1 99 ? 35.059 -9.347 -55.438 1.00 58.97 99 LYS A CA 1
ATOM 793 C C . LYS A 1 99 ? 35.056 -8.648 -56.792 1.00 58.97 99 LYS A C 1
ATOM 795 O O . LYS A 1 99 ? 35.362 -9.360 -57.772 1.00 58.97 99 LYS A O 1
#

Foldseek 3Di:
DDLVVLLVLLVVLPDDPVVNVVVNVVSVPDPDDDPVVSVVVSVVSNVVSVVVVVVVVVVVVVVVVVVVVVVVVVVVVVVVVVVVVVVVVVVVVVVVVVD

Mean predicted aligned error: 13.67 Å

Radius of gyration: 30.22 Å; Cα contacts (8 Å, |Δi|>4): 25; chains: 1; bounding box: 57×16×85 Å

Sequence (99 aa):
MTKPQLKSHLQNLHLDKELEALVNELIDSAQKIDNPLCLAISEILDLQADWLMQQVSLLTQEAEIYNQFSKATQKVKANDLDQRIVRIKALQKKLEDIK